Protein AF-A0A848UV02-F1 (afdb_monomer_lite)

Radius of gyration: 22.12 Å; chains: 1; bounding box: 29×42×82 Å

pLDDT: mean 70.49, std 14.85, range [35.03, 88.31]

Secondary structure (DSSP, 8-state):
--------TTTTTHHHHHHHHHHHHH---HHHHHHHHHHHHHHHHHHHHHH--S---HHHHHHHHHHHTTT-----TT-PPPPHHHHHHTTGGG-----------------

Sequence (111 aa):
LNYPDGNFRYGHYGKNLEQFIKKACELEKEDERQALTLVLANLMKKHYLTWNRDSVEDETVLKQLEQLSNGKLKLQEGQSLIPTSELLKGTKTVSRKRPQNKKKKSHSGRR

Foldseek 3Di:
DDDPCPVCVPPLLPPVLLVLLVVLLVDPDPVSSQVSLLVSLLVQQLSCVVVPVDHDDSVVSQVVSCVSNVNSRHHDPPDDHDHPVVSVVVVVPPPPPPPPPPPDDDDDDDD

Structure (mmCIF, N/CA/C/O backbone):
data_AF-A0A848UV02-F1
#
_entry.id   AF-A0A848UV02-F1
#
loop_
_atom_site.group_PDB
_atom_site.id
_atom_site.type_symbol
_atom_site.label_atom_id
_atom_site.label_alt_id
_atom_site.label_comp_id
_atom_site.label_asym_id
_atom_site.label_entity_id
_atom_site.label_seq_id
_atom_site.pdbx_PDB_ins_code
_atom_site.Cartn_x
_atom_site.Cartn_y
_atom_site.Cartn_z
_atom_site.occupancy
_atom_site.B_iso_or_equiv
_atom_site.auth_seq_id
_atom_site.auth_comp_id
_atom_site.auth_asym_id
_atom_site.auth_atom_id
_atom_site.pdbx_PDB_model_num
ATOM 1 N N . LEU A 1 1 ? 14.192 29.921 -0.730 1.00 47.34 1 LEU A N 1
ATOM 2 C CA . LEU A 1 1 ? 13.909 28.608 -1.348 1.00 47.34 1 LEU A CA 1
ATOM 3 C C . LEU A 1 1 ? 12.477 28.246 -0.972 1.00 47.34 1 LEU A C 1
ATOM 5 O O . LEU A 1 1 ? 12.237 27.982 0.193 1.00 47.34 1 LEU A O 1
ATOM 9 N N . ASN A 1 2 ? 11.515 28.375 -1.884 1.00 40.69 2 ASN A N 1
ATOM 10 C CA . ASN A 1 2 ? 10.131 27.965 -1.625 1.00 40.69 2 ASN A CA 1
ATOM 11 C C . ASN A 1 2 ? 9.548 27.401 -2.919 1.00 40.69 2 ASN A C 1
ATOM 13 O O . ASN A 1 2 ? 8.668 27.982 -3.549 1.00 40.69 2 ASN A O 1
ATOM 17 N N . TYR A 1 3 ? 10.161 26.316 -3.378 1.00 35.03 3 TYR A N 1
ATOM 18 C CA . TYR A 1 3 ? 9.475 25.425 -4.289 1.00 35.03 3 TYR A CA 1
ATOM 19 C C . TYR A 1 3 ? 8.567 24.586 -3.392 1.00 35.03 3 TYR A C 1
ATOM 21 O O . TYR A 1 3 ? 9.070 24.054 -2.401 1.00 35.03 3 TYR A O 1
ATOM 29 N N . PRO A 1 4 ? 7.252 24.496 -3.644 1.00 43.53 4 PRO A N 1
ATOM 30 C CA . PRO A 1 4 ? 6.456 23.501 -2.960 1.00 43.53 4 PRO A CA 1
ATOM 31 C C . PRO A 1 4 ? 7.041 22.172 -3.411 1.00 43.53 4 PRO A C 1
ATOM 33 O O . PRO A 1 4 ? 6.858 21.768 -4.561 1.00 43.53 4 PRO A O 1
ATOM 36 N N . ASP A 1 5 ? 7.819 21.550 -2.532 1.00 42.81 5 ASP A N 1
ATOM 37 C CA . ASP A 1 5 ? 8.354 20.214 -2.703 1.00 42.81 5 ASP A CA 1
ATOM 38 C C . ASP A 1 5 ? 7.165 19.252 -2.682 1.00 42.81 5 ASP A C 1
ATOM 40 O O . ASP A 1 5 ? 6.954 18.479 -1.750 1.00 42.81 5 ASP A O 1
ATOM 44 N N . GLY A 1 6 ? 6.382 19.269 -3.763 1.00 44.53 6 GLY A N 1
ATOM 45 C CA . GLY A 1 6 ? 5.671 18.119 -4.279 1.00 44.53 6 GLY A CA 1
ATOM 46 C C . GLY A 1 6 ? 6.722 17.111 -4.710 1.00 44.53 6 GLY A C 1
ATOM 47 O O . GLY A 1 6 ? 6.848 16.790 -5.889 1.00 44.53 6 GLY A O 1
ATOM 48 N N . ASN A 1 7 ? 7.514 16.657 -3.738 1.00 42.75 7 ASN A N 1
ATOM 49 C CA . ASN A 1 7 ? 8.346 15.487 -3.805 1.00 42.75 7 ASN A CA 1
ATOM 50 C C . ASN A 1 7 ? 7.364 14.335 -3.973 1.00 42.75 7 ASN A C 1
ATOM 52 O O . ASN A 1 7 ? 6.998 13.651 -3.019 1.00 42.75 7 ASN A O 1
ATOM 56 N N . PHE A 1 8 ? 6.911 14.137 -5.210 1.00 49.56 8 PHE A N 1
ATOM 57 C CA . PHE A 1 8 ? 6.350 12.882 -5.664 1.00 49.56 8 PHE A CA 1
ATOM 58 C C . PHE A 1 8 ? 7.477 11.861 -5.537 1.00 49.56 8 PHE A C 1
ATOM 60 O O . PHE A 1 8 ? 8.124 11.509 -6.519 1.00 49.56 8 PHE A O 1
ATOM 67 N N . ARG A 1 9 ? 7.727 11.389 -4.303 1.00 52.22 9 ARG A N 1
ATOM 68 C CA . ARG A 1 9 ? 8.729 10.358 -3.984 1.00 52.22 9 ARG A CA 1
ATOM 69 C C . ARG A 1 9 ? 8.472 9.085 -4.794 1.00 52.22 9 ARG A C 1
ATOM 71 O O . ARG A 1 9 ? 9.371 8.273 -4.953 1.00 52.22 9 ARG A O 1
ATOM 78 N N . TYR A 1 10 ? 7.273 8.961 -5.371 1.00 56.06 10 TYR A N 1
ATOM 79 C CA . TYR A 1 10 ? 6.874 7.892 -6.267 1.00 56.06 10 TYR A CA 1
ATOM 80 C C . TYR A 1 10 ? 6.144 8.432 -7.508 1.00 56.06 10 TYR A C 1
ATOM 82 O O . TYR A 1 10 ? 4.920 8.329 -7.629 1.00 56.06 10 TYR A O 1
ATOM 90 N N . GLY A 1 11 ? 6.896 8.980 -8.468 1.00 54.03 11 GLY A N 1
ATOM 91 C CA . GLY A 1 11 ? 6.370 9.420 -9.773 1.00 54.03 11 GLY A CA 1
ATOM 92 C C . GLY A 1 11 ? 5.561 8.354 -10.540 1.00 54.03 11 GLY A C 1
ATOM 93 O O . GLY A 1 11 ? 4.795 8.695 -11.435 1.00 54.03 11 GLY A O 1
ATOM 94 N N . HIS A 1 12 ? 5.661 7.078 -10.152 1.00 58.97 12 HIS A N 1
ATOM 95 C CA . HIS A 1 12 ? 4.926 5.942 -10.725 1.00 58.97 12 HIS A CA 1
ATOM 96 C C . HIS A 1 12 ? 3.463 5.807 -10.253 1.00 58.97 12 HIS A C 1
ATOM 98 O O . HIS A 1 12 ? 2.650 5.169 -10.931 1.00 58.97 12 HIS A O 1
ATOM 104 N N . TYR A 1 13 ? 3.104 6.391 -9.104 1.00 62.97 13 TYR A N 1
ATOM 105 C CA . TYR A 1 13 ? 1.742 6.304 -8.555 1.00 62.97 13 TYR A CA 1
ATOM 106 C C . TYR A 1 13 ? 0.870 7.522 -8.901 1.00 62.97 13 TYR A C 1
ATOM 108 O O . TYR A 1 13 ? -0.355 7.411 -8.958 1.00 62.97 13 TYR A O 1
ATOM 116 N N . GLY A 1 14 ? 1.493 8.667 -9.200 1.00 65.12 14 GLY A N 1
ATOM 117 C CA . GLY A 1 14 ? 0.806 9.916 -9.542 1.00 65.12 14 GLY A CA 1
ATOM 118 C C . GLY A 1 14 ? 0.047 10.564 -8.371 1.00 65.12 14 GLY A C 1
ATOM 119 O O . GLY A 1 14 ? -0.042 10.019 -7.273 1.00 65.12 14 GLY A O 1
ATOM 120 N N . LYS A 1 15 ? -0.535 11.745 -8.624 1.00 69.44 15 LYS A N 1
ATOM 121 C CA . LYS A 1 15 ? -1.300 12.561 -7.649 1.00 69.44 15 LYS A CA 1
ATOM 122 C C . LYS A 1 15 ? -2.497 11.849 -7.016 1.00 69.44 15 LYS A C 1
ATOM 124 O O . LYS A 1 15 ? -2.887 12.166 -5.897 1.00 69.44 15 LYS A O 1
ATOM 129 N N . ASN A 1 16 ? -3.081 10.893 -7.731 1.00 73.88 16 ASN A N 1
ATOM 130 C CA . ASN A 1 16 ? -4.331 10.259 -7.323 1.00 73.88 16 ASN A CA 1
ATOM 131 C C . ASN A 1 16 ? -4.141 9.327 -6.119 1.00 73.88 16 ASN A C 1
ATOM 133 O O . ASN A 1 16 ? -5.006 9.279 -5.250 1.00 73.88 16 ASN A O 1
ATOM 137 N N . LEU A 1 17 ? -3.007 8.619 -6.032 1.00 78.88 17 LEU A N 1
ATOM 138 C CA . LEU A 1 17 ? -2.759 7.670 -4.942 1.00 78.88 17 LEU A CA 1
ATOM 139 C C . LEU A 1 17 ? -2.676 8.375 -3.581 1.00 78.88 17 LEU A C 1
ATOM 141 O O . LEU A 1 17 ? -3.278 7.924 -2.612 1.00 78.88 17 LEU A O 1
ATOM 145 N N . GLU A 1 18 ? -1.991 9.516 -3.527 1.00 76.88 18 GLU A N 1
ATOM 146 C CA . GLU A 1 18 ? -1.874 10.337 -2.318 1.00 76.88 18 GLU A CA 1
ATOM 147 C C . GLU A 1 18 ? -3.243 10.837 -1.837 1.00 76.88 18 GLU A C 1
ATOM 149 O O . GLU A 1 18 ? -3.566 10.737 -0.654 1.00 76.88 18 GLU A O 1
ATOM 154 N N . GLN A 1 19 ? -4.090 11.304 -2.760 1.00 81.81 19 GLN A N 1
ATOM 155 C CA . GLN A 1 19 ? -5.452 11.724 -2.427 1.00 81.81 19 GLN A CA 1
ATOM 156 C C . GLN A 1 19 ? -6.296 10.571 -1.878 1.00 81.81 19 GLN A C 1
ATOM 158 O O . GLN A 1 19 ? -7.066 10.777 -0.940 1.00 81.81 19 GLN A O 1
ATOM 163 N N . PHE A 1 20 ? -6.153 9.363 -2.428 1.00 84.00 20 PHE A N 1
ATOM 164 C CA . PHE A 1 20 ? -6.865 8.198 -1.911 1.00 84.00 20 PHE A CA 1
ATOM 165 C C . PHE A 1 20 ? -6.381 7.790 -0.521 1.00 84.00 20 PHE A C 1
ATOM 167 O O . PHE A 1 20 ? -7.213 7.513 0.336 1.00 84.00 20 PHE A O 1
ATOM 174 N N . ILE A 1 21 ? -5.069 7.808 -0.270 1.00 84.00 21 ILE A N 1
ATOM 175 C CA . ILE A 1 21 ? -4.500 7.514 1.053 1.00 84.00 21 ILE A CA 1
ATOM 176 C C . ILE A 1 21 ? -4.983 8.538 2.082 1.00 84.00 21 ILE A C 1
ATOM 178 O O . ILE A 1 21 ? -5.397 8.167 3.180 1.00 84.00 21 ILE A O 1
ATOM 182 N N . LYS A 1 22 ? -5.003 9.822 1.712 1.00 83.38 22 LYS A N 1
ATOM 183 C CA . LYS A 1 22 ? -5.518 10.884 2.577 1.00 83.38 22 LYS A CA 1
ATOM 184 C C . LYS A 1 22 ? -6.999 10.680 2.904 1.00 83.38 22 LYS A C 1
ATOM 186 O O . LYS A 1 22 ? -7.361 10.713 4.072 1.00 83.38 22 LYS A O 1
ATOM 191 N N . LYS A 1 23 ? -7.833 10.379 1.904 1.00 85.81 23 LYS A N 1
ATOM 192 C CA . LYS A 1 23 ? -9.255 10.066 2.124 1.00 85.81 23 LYS A CA 1
ATOM 193 C C . LYS A 1 23 ? -9.458 8.824 2.985 1.00 85.81 23 LYS A C 1
ATOM 195 O O . LYS A 1 23 ? -10.303 8.838 3.865 1.00 85.81 23 LYS A O 1
ATOM 200 N N . ALA A 1 24 ? -8.676 7.769 2.763 1.00 86.06 24 ALA A N 1
ATOM 201 C CA . ALA A 1 24 ? -8.743 6.558 3.577 1.00 86.06 24 ALA A CA 1
ATOM 202 C C . ALA A 1 24 ? -8.378 6.838 5.045 1.00 86.06 24 ALA A C 1
ATOM 204 O O . ALA A 1 24 ? -8.950 6.240 5.947 1.00 86.06 24 ALA A O 1
ATOM 205 N N . CYS A 1 25 ? -7.463 7.778 5.290 1.00 83.62 25 CYS A N 1
ATOM 206 C CA . CYS A 1 25 ? -7.122 8.252 6.628 1.00 83.62 25 CYS A CA 1
ATOM 207 C C . CYS A 1 25 ? -8.225 9.115 7.275 1.00 83.62 25 CYS A C 1
ATOM 209 O O . CYS A 1 25 ? -8.311 9.160 8.500 1.00 83.62 25 CYS A O 1
ATOM 211 N N . GLU A 1 26 ? -9.027 9.829 6.485 1.00 86.12 26 GLU A N 1
ATOM 212 C CA . GLU A 1 26 ? -10.132 10.671 6.970 1.00 86.12 26 GLU A CA 1
ATOM 213 C C . GLU A 1 26 ? -11.389 9.857 7.332 1.00 86.12 26 GLU A C 1
ATOM 215 O O . GLU A 1 26 ? -12.311 10.396 7.937 1.00 86.12 26 GLU A O 1
ATOM 220 N N . LEU A 1 27 ? -11.436 8.563 6.995 1.00 84.81 27 LEU A N 1
ATOM 221 C CA . LEU A 1 27 ? -12.545 7.688 7.370 1.00 84.81 27 LEU A CA 1
ATOM 222 C C . LEU A 1 27 ? -12.513 7.357 8.864 1.00 84.81 27 LEU A C 1
ATOM 224 O O . LEU A 1 27 ? -11.558 6.761 9.361 1.00 84.81 27 LEU A O 1
ATOM 228 N N . GLU A 1 28 ? -13.603 7.680 9.560 1.00 78.31 28 GLU A N 1
ATOM 229 C CA . GLU A 1 28 ? -13.803 7.325 10.972 1.00 78.31 28 GLU A CA 1
ATOM 230 C C . GLU A 1 28 ? -14.156 5.849 11.171 1.00 78.31 28 GLU A C 1
ATOM 232 O O . GLU A 1 28 ? -13.834 5.265 12.205 1.00 78.31 28 GLU A O 1
ATOM 237 N N . LYS A 1 29 ? -14.805 5.221 10.185 1.00 85.50 29 LYS A N 1
ATOM 238 C CA . LYS A 1 29 ? -15.186 3.811 10.271 1.00 85.50 29 LYS A CA 1
ATOM 239 C C . LYS A 1 29 ? -13.995 2.916 9.983 1.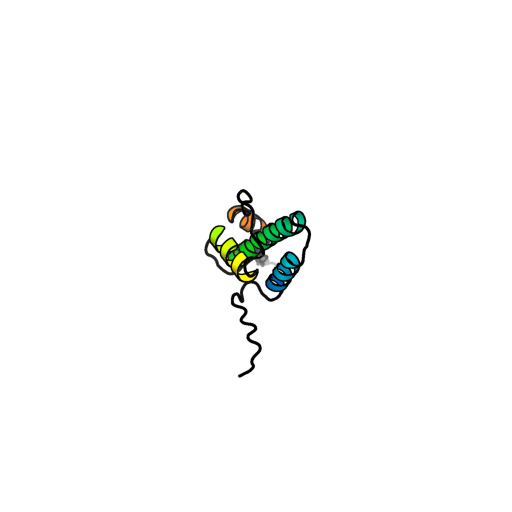00 85.50 29 LYS A C 1
ATOM 241 O O . LYS A 1 29 ? -13.462 2.896 8.873 1.00 85.50 29 LYS A O 1
ATOM 246 N N . GLU A 1 30 ? -13.634 2.121 10.978 1.00 81.56 30 GLU A N 1
ATOM 247 C CA . GLU A 1 30 ? -12.505 1.206 10.894 1.00 81.56 30 GLU A CA 1
ATOM 248 C C . GLU A 1 30 ? -12.679 0.145 9.797 1.00 81.56 30 GLU A C 1
ATOM 250 O O . GLU A 1 30 ? -11.741 -0.083 9.035 1.00 81.56 30 GLU A O 1
ATOM 255 N N . ASP A 1 31 ? -13.883 -0.408 9.634 1.00 83.94 31 ASP A N 1
ATOM 256 C CA . ASP A 1 31 ? -14.179 -1.394 8.585 1.00 83.94 31 ASP A CA 1
ATOM 257 C C . ASP A 1 31 ? -13.988 -0.817 7.173 1.00 83.94 31 ASP A C 1
ATOM 259 O O . ASP A 1 31 ? -13.342 -1.420 6.313 1.00 83.94 31 ASP A O 1
ATOM 263 N N . GLU A 1 32 ? -14.508 0.393 6.933 1.00 84.69 32 GLU A N 1
ATOM 264 C CA . GLU A 1 32 ? -14.376 1.077 5.641 1.00 84.69 32 GLU A CA 1
ATOM 265 C C . GLU A 1 32 ? -12.915 1.448 5.367 1.00 84.69 32 GLU A C 1
ATOM 267 O O . GLU A 1 32 ? -12.420 1.255 4.253 1.00 84.69 32 GLU A O 1
ATOM 272 N N . ARG A 1 33 ? -12.198 1.918 6.395 1.00 85.62 33 ARG A N 1
ATOM 273 C CA . ARG A 1 33 ? -10.765 2.216 6.327 1.00 85.62 33 ARG A CA 1
ATOM 274 C C . ARG A 1 33 ? -9.955 0.977 5.957 1.00 85.62 33 ARG A C 1
ATOM 276 O O . ARG A 1 33 ? -9.075 1.069 5.100 1.00 85.62 33 ARG A O 1
ATOM 283 N N . GLN A 1 34 ? -10.233 -0.175 6.565 1.00 84.50 34 GLN A N 1
ATOM 284 C CA . GLN A 1 34 ? -9.534 -1.426 6.258 1.00 84.50 34 GLN A CA 1
ATOM 285 C C . GLN A 1 34 ? -9.806 -1.887 4.825 1.00 84.50 34 GLN A C 1
ATOM 287 O O . GLN A 1 34 ? -8.861 -2.171 4.085 1.00 84.50 34 GLN A O 1
ATOM 292 N N . ALA A 1 35 ? -11.070 -1.871 4.393 1.00 85.81 35 ALA A N 1
ATOM 293 C CA . ALA A 1 35 ? -11.437 -2.225 3.025 1.00 85.81 35 ALA A CA 1
ATOM 294 C C . ALA A 1 35 ? -10.728 -1.328 1.994 1.00 85.81 35 ALA A C 1
ATOM 296 O O . ALA A 1 35 ? -10.150 -1.821 1.023 1.00 85.81 35 ALA A O 1
ATOM 297 N N . LEU A 1 36 ? -10.697 -0.011 2.224 1.00 86.75 36 LEU A N 1
ATOM 298 C CA . LEU A 1 36 ? -9.989 0.932 1.354 1.00 86.75 36 LEU A CA 1
ATOM 299 C C . LEU A 1 36 ? -8.475 0.748 1.385 1.00 86.75 36 LEU A C 1
ATOM 301 O O . LEU A 1 36 ? -7.835 0.861 0.341 1.00 86.75 36 LEU A O 1
ATOM 305 N N . THR A 1 37 ? -7.905 0.427 2.546 1.00 87.12 37 THR A N 1
ATOM 306 C CA . THR A 1 37 ? -6.474 0.123 2.689 1.00 87.12 37 THR A CA 1
ATOM 307 C C . THR A 1 37 ? -6.090 -1.079 1.830 1.00 87.12 37 THR A C 1
ATOM 309 O O . THR A 1 37 ? -5.115 -1.012 1.082 1.00 87.12 37 THR A O 1
ATOM 312 N N . LEU A 1 38 ? -6.896 -2.143 1.859 1.00 87.19 38 LEU A N 1
ATOM 313 C CA . LEU A 1 38 ? -6.683 -3.336 1.043 1.00 87.19 38 LEU A CA 1
ATOM 314 C C . LEU A 1 38 ? -6.790 -3.028 -0.458 1.00 87.19 38 LEU A C 1
ATOM 316 O O . LEU A 1 38 ? -5.946 -3.449 -1.253 1.00 87.19 38 LEU A O 1
ATOM 320 N N . VAL A 1 39 ? -7.794 -2.245 -0.861 1.00 87.69 39 VAL A N 1
ATOM 321 C CA . VAL A 1 39 ? -7.947 -1.799 -2.255 1.00 87.69 39 VAL A CA 1
ATOM 322 C C . VAL A 1 39 ? -6.755 -0.944 -2.698 1.00 87.69 39 VAL A C 1
ATOM 324 O O . VAL A 1 39 ? -6.233 -1.148 -3.796 1.00 8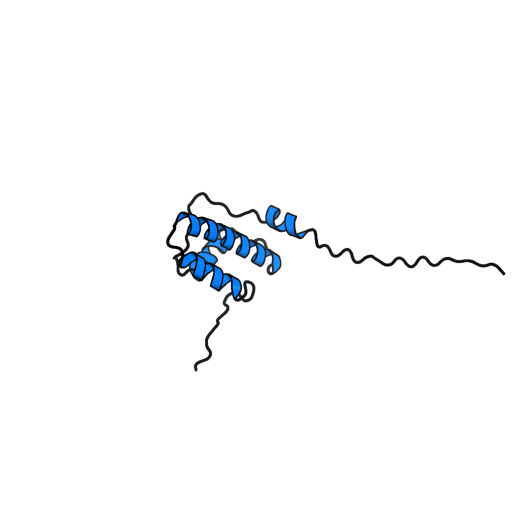7.69 39 VAL A O 1
ATOM 327 N N . LEU A 1 40 ? -6.285 -0.027 -1.850 1.00 88.31 40 LEU A N 1
ATOM 328 C CA . LEU A 1 40 ? -5.134 0.833 -2.132 1.00 88.31 40 LEU A CA 1
ATOM 329 C C . LEU A 1 40 ? -3.841 0.037 -2.271 1.00 88.31 40 LEU A C 1
ATOM 331 O O . LEU A 1 40 ? -3.102 0.253 -3.228 1.00 88.31 40 LEU A O 1
ATOM 335 N N . ALA A 1 41 ? -3.592 -0.916 -1.378 1.00 87.12 41 ALA A N 1
ATOM 336 C CA . ALA A 1 41 ? -2.424 -1.780 -1.458 1.00 87.12 41 ALA A CA 1
ATOM 337 C C . ALA A 1 41 ? -2.437 -2.630 -2.744 1.00 87.12 41 ALA A C 1
ATOM 339 O O . ALA A 1 41 ? -1.435 -2.703 -3.458 1.00 87.12 41 ALA A O 1
ATOM 340 N N . ASN A 1 42 ? -3.595 -3.182 -3.125 1.00 87.62 42 ASN A N 1
ATOM 341 C CA . ASN A 1 42 ? -3.754 -3.895 -4.398 1.00 87.62 42 ASN A CA 1
ATOM 342 C C . ASN A 1 42 ? -3.526 -2.980 -5.615 1.00 87.62 42 ASN A C 1
ATOM 344 O O . ASN A 1 42 ? -2.892 -3.383 -6.597 1.00 87.62 42 ASN A O 1
ATOM 348 N N . LEU A 1 43 ? -4.002 -1.732 -5.555 1.00 85.88 43 LEU A N 1
ATOM 349 C CA . LEU A 1 43 ? -3.777 -0.734 -6.599 1.00 85.88 43 LEU A CA 1
ATOM 350 C C . LEU A 1 43 ? -2.292 -0.366 -6.721 1.00 85.88 43 LEU A C 1
ATOM 352 O O . LEU A 1 43 ? -1.778 -0.300 -7.840 1.00 85.88 43 LEU A O 1
ATOM 356 N N . MET A 1 44 ? -1.597 -0.177 -5.595 1.00 83.31 44 MET A N 1
ATOM 357 C CA . MET A 1 44 ? -0.155 0.074 -5.565 1.00 83.31 44 MET A CA 1
ATOM 358 C C . MET A 1 44 ? 0.607 -1.090 -6.190 1.00 83.31 44 MET A C 1
ATOM 360 O O . MET A 1 44 ? 1.386 -0.885 -7.117 1.00 83.31 44 MET A O 1
ATOM 364 N N . LYS A 1 45 ? 0.310 -2.327 -5.784 1.00 85.00 45 LYS A N 1
ATOM 365 C CA . LYS A 1 45 ? 0.927 -3.529 -6.355 1.00 85.00 45 LYS A CA 1
ATOM 366 C C . LYS A 1 45 ? 0.739 -3.601 -7.875 1.00 85.00 45 LYS A C 1
ATOM 368 O O . LYS A 1 45 ? 1.689 -3.851 -8.613 1.00 85.00 45 LYS A O 1
ATOM 373 N N . LYS A 1 46 ? -0.463 -3.292 -8.372 1.00 81.38 46 LYS A N 1
ATOM 374 C CA . LYS A 1 46 ? -0.763 -3.238 -9.813 1.00 81.38 46 LYS A CA 1
ATOM 375 C C . LYS A 1 46 ? 0.005 -2.133 -10.545 1.00 81.38 46 LYS A C 1
ATOM 377 O O . LYS A 1 46 ? 0.523 -2.370 -11.638 1.00 81.38 46 LYS A O 1
ATOM 382 N N . HIS A 1 47 ? 0.074 -0.933 -9.970 1.00 80.31 47 HIS A N 1
ATOM 383 C CA . HIS A 1 47 ? 0.881 0.158 -10.520 1.00 80.31 47 HIS A CA 1
ATOM 384 C C . HIS A 1 47 ? 2.355 -0.236 -10.577 1.00 80.31 47 HIS A C 1
ATOM 386 O O . HIS A 1 47 ? 2.993 -0.040 -11.609 1.00 80.31 47 HIS A O 1
ATOM 392 N N . TYR A 1 48 ? 2.867 -0.857 -9.515 1.00 79.69 48 TYR A N 1
ATOM 393 C CA . TYR A 1 48 ? 4.244 -1.318 -9.455 1.00 79.69 48 TYR A CA 1
ATOM 394 C C . TYR A 1 48 ? 4.539 -2.312 -10.571 1.00 79.69 48 TYR A C 1
ATOM 396 O O . TYR A 1 48 ? 5.478 -2.085 -11.303 1.00 79.69 48 TYR A O 1
ATOM 404 N N . LEU A 1 49 ? 3.683 -3.307 -10.817 1.00 78.62 49 LEU A N 1
ATOM 405 C CA . LEU A 1 49 ? 3.854 -4.249 -11.937 1.00 78.62 49 LEU A CA 1
ATOM 406 C C . LEU A 1 49 ? 3.729 -3.603 -13.330 1.00 78.62 49 LEU A C 1
ATOM 408 O O . LEU A 1 49 ? 4.202 -4.150 -14.326 1.00 78.62 49 LEU A O 1
ATOM 412 N N . THR A 1 50 ? 3.031 -2.470 -13.426 1.00 76.56 50 THR A N 1
ATOM 413 C CA . THR A 1 50 ? 2.859 -1.735 -14.689 1.00 76.56 50 THR A CA 1
ATOM 414 C C . THR A 1 50 ? 4.104 -0.912 -15.025 1.00 76.56 50 THR A C 1
ATOM 416 O O . THR A 1 50 ? 4.480 -0.823 -16.194 1.00 76.56 50 THR A O 1
ATOM 419 N N . TRP A 1 51 ? 4.733 -0.307 -14.012 1.00 72.06 51 TRP A N 1
ATOM 420 C CA . TRP A 1 51 ? 5.877 0.599 -14.166 1.00 72.06 51 TRP A CA 1
ATOM 421 C C . TRP A 1 51 ? 7.230 -0.066 -13.898 1.00 72.06 51 TRP A C 1
ATOM 423 O O . TRP A 1 51 ? 8.217 0.285 -14.539 1.00 72.06 51 TRP A O 1
ATOM 433 N N . ASN A 1 52 ? 7.265 -1.035 -12.992 1.00 67.00 52 ASN A N 1
ATOM 434 C CA . ASN A 1 52 ? 8.411 -1.849 -12.639 1.00 67.00 52 ASN A CA 1
ATOM 435 C C . ASN A 1 52 ? 8.153 -3.289 -13.108 1.00 67.00 52 ASN A C 1
ATOM 437 O O . ASN A 1 52 ? 7.156 -3.913 -12.751 1.00 67.00 52 ASN A O 1
ATOM 441 N N . ARG A 1 53 ? 9.022 -3.810 -13.977 1.00 61.19 53 ARG A N 1
ATOM 442 C CA . ARG A 1 53 ? 8.870 -5.173 -14.521 1.00 61.19 53 ARG A CA 1
ATOM 443 C C . ARG A 1 53 ? 9.297 -6.264 -13.538 1.00 61.19 53 ARG A C 1
ATOM 445 O O . ARG A 1 53 ? 9.119 -7.438 -13.853 1.00 61.19 53 ARG A O 1
ATOM 452 N N . ASP A 1 54 ? 9.812 -5.878 -12.379 1.00 65.56 54 ASP A N 1
ATOM 453 C CA . ASP A 1 54 ? 10.192 -6.796 -11.317 1.00 65.56 54 ASP A CA 1
ATOM 454 C C . ASP A 1 54 ? 9.007 -7.117 -10.399 1.00 65.56 54 ASP A C 1
ATOM 456 O O . ASP A 1 54 ? 8.115 -6.296 -10.161 1.00 65.56 54 ASP A O 1
ATOM 460 N N . SER A 1 55 ? 8.979 -8.351 -9.894 1.00 71.06 55 SER A N 1
ATOM 461 C CA . SER A 1 55 ? 8.002 -8.769 -8.891 1.00 71.06 55 SER A CA 1
ATOM 462 C C . SER A 1 55 ? 8.154 -7.928 -7.626 1.00 71.06 55 SER A C 1
ATOM 464 O O . SER A 1 55 ? 9.270 -7.726 -7.155 1.00 71.06 55 SER A O 1
ATOM 466 N N . VAL A 1 56 ? 7.036 -7.489 -7.047 1.00 79.25 56 VAL A N 1
ATOM 467 C CA . VAL A 1 56 ? 7.019 -6.797 -5.753 1.00 79.25 56 VAL A CA 1
ATOM 468 C C . VAL A 1 56 ? 6.399 -7.689 -4.684 1.00 79.25 56 VAL A C 1
ATOM 470 O O . VAL A 1 56 ? 5.371 -8.331 -4.926 1.00 79.25 56 VAL A O 1
ATOM 473 N N . GLU A 1 57 ? 7.036 -7.718 -3.518 1.00 83.19 57 GLU A N 1
ATOM 474 C CA . GLU A 1 57 ? 6.538 -8.398 -2.324 1.00 83.19 57 GLU A CA 1
ATOM 475 C C . GLU A 1 57 ? 5.500 -7.551 -1.588 1.00 83.19 57 GLU A C 1
ATOM 477 O O . GLU A 1 57 ? 5.547 -6.315 -1.598 1.00 83.19 57 GLU A O 1
ATOM 482 N N . ASP A 1 58 ? 4.580 -8.230 -0.908 1.00 83.75 58 ASP A N 1
ATOM 483 C CA . ASP A 1 58 ? 3.484 -7.592 -0.180 1.00 83.75 58 ASP A CA 1
ATOM 484 C C . ASP A 1 58 ? 4.006 -6.690 0.939 1.00 83.75 58 ASP A C 1
ATOM 486 O O . ASP A 1 58 ? 3.533 -5.565 1.093 1.00 83.75 58 ASP A O 1
ATOM 490 N N . GLU A 1 59 ? 5.053 -7.124 1.642 1.00 83.94 59 GLU A N 1
ATOM 491 C CA . GLU A 1 59 ? 5.705 -6.354 2.706 1.00 83.94 59 GLU A CA 1
ATOM 492 C C . GLU A 1 59 ? 6.230 -5.004 2.209 1.00 83.94 59 GLU A C 1
ATOM 494 O O . GLU A 1 59 ? 6.071 -3.981 2.876 1.00 83.94 59 GLU A O 1
ATOM 499 N N . THR A 1 60 ? 6.808 -4.971 1.005 1.00 83.69 60 THR A N 1
ATOM 500 C CA . THR A 1 60 ? 7.329 -3.730 0.417 1.00 83.69 60 THR A CA 1
ATOM 501 C C . THR A 1 60 ? 6.194 -2.758 0.108 1.00 83.69 60 THR A C 1
ATOM 503 O O . THR A 1 60 ? 6.297 -1.568 0.413 1.00 83.69 60 THR A O 1
ATOM 506 N N . VAL A 1 61 ? 5.090 -3.257 -0.458 1.00 85.12 61 VAL A N 1
ATOM 507 C CA . VAL A 1 61 ? 3.904 -2.440 -0.759 1.00 85.12 61 VAL A CA 1
ATOM 508 C C . VAL A 1 61 ? 3.283 -1.895 0.527 1.00 85.12 61 VAL A C 1
ATOM 510 O O . VAL A 1 61 ? 2.976 -0.705 0.602 1.00 85.12 61 VAL A O 1
ATOM 513 N N . LEU A 1 62 ? 3.148 -2.738 1.552 1.00 83.62 62 LEU A N 1
ATOM 514 C CA . LEU A 1 62 ? 2.592 -2.352 2.848 1.00 83.62 62 LEU A CA 1
ATOM 515 C C . LEU A 1 62 ? 3.456 -1.308 3.549 1.00 83.62 62 LEU A C 1
ATOM 517 O O . LEU A 1 62 ? 2.935 -0.293 4.003 1.00 83.62 62 LEU A O 1
ATOM 521 N N . LYS A 1 63 ? 4.778 -1.491 3.551 1.00 83.19 63 LYS A N 1
ATOM 522 C CA . LYS A 1 63 ? 5.718 -0.523 4.120 1.00 83.19 63 LYS A CA 1
ATOM 523 C C . LYS A 1 63 ? 5.633 0.833 3.420 1.00 83.19 63 LYS A C 1
ATOM 525 O O . LYS A 1 63 ? 5.658 1.870 4.079 1.00 83.19 63 LYS A O 1
ATOM 530 N N . GLN A 1 64 ? 5.499 0.850 2.091 1.00 81.94 64 GLN A N 1
ATOM 531 C CA . GLN A 1 64 ? 5.304 2.096 1.343 1.00 81.94 64 GLN A CA 1
ATOM 532 C C . GLN A 1 64 ? 3.967 2.764 1.671 1.00 81.94 64 GLN A C 1
ATOM 534 O O . GLN A 1 64 ? 3.918 3.982 1.831 1.00 81.94 64 GLN A O 1
ATOM 539 N N . LEU A 1 65 ? 2.893 1.985 1.790 1.00 83.81 65 LEU A N 1
ATOM 540 C CA . LEU A 1 65 ? 1.575 2.496 2.157 1.00 83.81 65 LEU A CA 1
ATOM 541 C C . LEU A 1 65 ? 1.562 3.067 3.583 1.00 83.81 65 LEU A C 1
ATOM 543 O O . LEU A 1 65 ? 0.992 4.134 3.816 1.00 83.81 65 LEU A O 1
ATOM 547 N N . GLU A 1 66 ? 2.235 2.413 4.526 1.00 83.56 66 GLU A N 1
ATOM 548 C CA . GLU A 1 66 ? 2.391 2.906 5.895 1.00 83.56 66 GLU A CA 1
ATOM 549 C C . GLU A 1 66 ? 3.181 4.223 5.916 1.00 83.56 66 GLU A C 1
ATOM 551 O O . GLU A 1 66 ? 2.751 5.197 6.533 1.00 83.56 66 GLU A O 1
ATOM 556 N N . GLN A 1 67 ? 4.281 4.306 5.161 1.00 81.06 67 GLN A N 1
ATOM 557 C CA . GLN A 1 67 ? 5.054 5.543 5.027 1.00 81.06 67 GLN A CA 1
ATOM 558 C C . GLN A 1 67 ? 4.241 6.685 4.406 1.00 81.06 67 GLN A C 1
ATOM 560 O O . GLN A 1 67 ? 4.322 7.817 4.873 1.00 81.06 67 GLN A O 1
ATOM 565 N N . LEU A 1 68 ? 3.445 6.405 3.372 1.00 78.06 68 LEU A N 1
ATOM 566 C CA . LEU A 1 68 ? 2.603 7.409 2.714 1.00 78.06 68 LEU A CA 1
ATOM 567 C C . LEU A 1 68 ? 1.419 7.848 3.581 1.00 78.06 68 LEU A C 1
ATOM 569 O O . LEU A 1 68 ? 0.979 8.991 3.492 1.00 78.06 68 LEU A O 1
ATOM 573 N N . SER A 1 69 ? 0.908 6.954 4.424 1.00 78.94 69 SER A N 1
ATOM 574 C CA . SER A 1 69 ? -0.181 7.250 5.356 1.00 78.94 69 SER A CA 1
ATOM 575 C C . SER A 1 69 ? 0.295 7.827 6.692 1.00 78.94 69 SER A C 1
ATOM 577 O O . SER A 1 69 ? -0.530 8.053 7.577 1.00 78.94 69 SER A O 1
ATOM 579 N N . ASN A 1 70 ? 1.600 8.077 6.863 1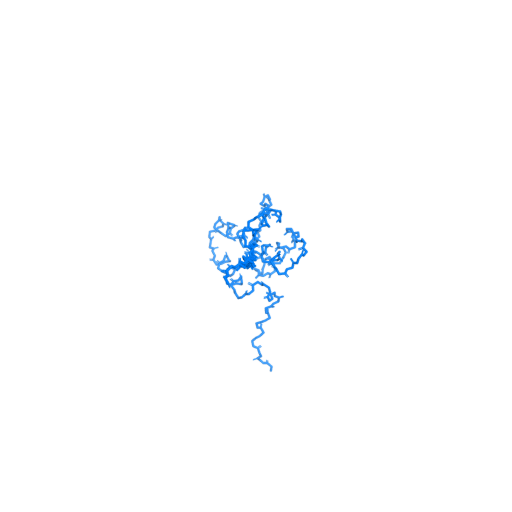.00 77.69 70 ASN A N 1
ATOM 580 C CA . ASN A 1 70 ? 2.210 8.462 8.141 1.00 77.69 70 ASN A CA 1
ATOM 581 C C . ASN A 1 70 ? 1.855 7.498 9.296 1.00 77.69 70 ASN A C 1
ATOM 583 O O . ASN A 1 70 ? 1.600 7.935 10.417 1.00 77.69 70 ASN A O 1
ATOM 587 N N . GLY A 1 71 ? 1.784 6.191 9.024 1.00 74.81 71 GLY A N 1
ATOM 588 C CA . GLY A 1 71 ? 1.479 5.159 10.024 1.00 74.81 71 GLY A CA 1
ATOM 589 C C . GLY A 1 71 ? 0.002 5.035 10.406 1.00 74.81 71 GLY A C 1
ATOM 590 O O . GLY A 1 71 ? -0.328 4.293 11.330 1.00 74.81 71 GLY A O 1
ATOM 591 N N . LYS A 1 72 ? -0.897 5.758 9.725 1.00 74.81 72 LYS A N 1
ATOM 592 C CA . LYS A 1 72 ? -2.331 5.787 10.056 1.00 74.81 72 LYS A CA 1
ATOM 593 C C . LYS A 1 72 ? -3.142 4.669 9.407 1.00 74.81 72 LYS A C 1
ATOM 595 O O . LYS A 1 72 ? -4.218 4.341 9.902 1.00 74.81 72 LYS A O 1
ATOM 600 N N . LEU A 1 73 ? -2.651 4.096 8.307 1.00 76.81 73 LEU A N 1
ATOM 601 C CA . LEU A 1 73 ? -3.264 2.944 7.654 1.00 76.81 73 LEU A CA 1
ATOM 602 C C . LEU A 1 73 ? -2.405 1.711 7.919 1.00 76.81 73 LEU A C 1
ATOM 604 O O . LEU A 1 73 ? -1.268 1.632 7.456 1.00 76.81 73 LEU A O 1
ATOM 608 N N . LYS A 1 74 ? -2.965 0.752 8.657 1.00 72.06 74 LYS A N 1
ATOM 609 C CA . LYS A 1 74 ? -2.361 -0.558 8.903 1.00 72.06 74 LYS A CA 1
ATOM 610 C C . LYS A 1 74 ? -3.296 -1.644 8.410 1.00 72.06 74 LYS A C 1
ATOM 612 O O . LYS A 1 74 ? -4.492 -1.616 8.700 1.00 72.06 74 LYS A O 1
ATOM 617 N N . LEU A 1 75 ? -2.739 -2.589 7.664 1.00 73.06 75 LEU A N 1
ATOM 618 C CA . LEU A 1 75 ? -3.455 -3.797 7.295 1.00 73.06 75 LEU A CA 1
ATOM 619 C C . LEU A 1 75 ? -3.440 -4.759 8.492 1.00 73.06 75 LEU A C 1
ATOM 621 O O . LEU A 1 75 ? -2.416 -4.890 9.159 1.00 73.06 75 LEU A O 1
ATOM 625 N N . GLN A 1 76 ? -4.576 -5.389 8.783 1.00 70.44 76 GLN A N 1
ATOM 626 C CA . GLN A 1 76 ? -4.672 -6.400 9.839 1.00 70.44 76 GLN A CA 1
ATOM 627 C C . GLN A 1 76 ? -3.915 -7.673 9.432 1.00 70.44 76 GLN A C 1
ATOM 629 O O . GLN A 1 76 ? -3.916 -8.060 8.258 1.00 70.44 76 GLN A O 1
ATOM 634 N N . GLU A 1 77 ? -3.307 -8.340 10.413 1.00 59.94 77 GLU A N 1
ATOM 635 C CA . GLU A 1 77 ? -2.648 -9.633 10.228 1.00 59.94 77 GLU A CA 1
ATOM 636 C C . GLU A 1 77 ? -3.686 -10.672 9.769 1.00 59.94 77 GLU A C 1
ATOM 638 O O . GLU A 1 77 ? -4.651 -10.960 10.473 1.00 59.94 77 GLU A O 1
ATOM 643 N N . GLY A 1 78 ? -3.528 -11.188 8.546 1.00 66.06 78 GLY A N 1
ATOM 644 C CA . GLY A 1 78 ? -4.444 -12.159 7.931 1.00 66.06 78 GLY A CA 1
ATOM 645 C C . GLY A 1 78 ? -5.082 -11.701 6.618 1.00 66.06 78 GLY A C 1
ATOM 646 O O . GLY A 1 78 ? -5.632 -12.524 5.889 1.00 66.06 78 GLY A O 1
ATOM 647 N N . GLN A 1 79 ? -4.970 -10.419 6.263 1.00 68.69 79 GLN A N 1
ATOM 648 C CA . GLN A 1 79 ? -5.363 -9.942 4.938 1.00 68.69 79 GLN A CA 1
ATOM 649 C C . GLN A 1 79 ? -4.162 -10.003 3.986 1.00 68.69 79 GLN A C 1
ATOM 651 O O . GLN A 1 79 ? -3.196 -9.261 4.133 1.00 68.69 79 GLN A O 1
ATOM 656 N N . SER A 1 80 ? -4.208 -10.902 3.004 1.00 77.94 80 SER A N 1
ATOM 657 C CA . SER A 1 80 ? -3.181 -10.997 1.959 1.00 77.94 80 SER A CA 1
ATOM 658 C C . SER A 1 80 ? -3.552 -10.149 0.745 1.00 77.94 80 SER A C 1
ATOM 660 O O . SER A 1 80 ? -4.729 -10.008 0.402 1.00 77.94 80 SER A O 1
ATOM 662 N N . LEU A 1 81 ? -2.545 -9.593 0.068 1.00 83.94 81 LEU A N 1
ATOM 663 C CA . LEU A 1 81 ? -2.766 -8.887 -1.190 1.00 83.94 81 LEU A CA 1
ATOM 664 C C . LEU A 1 81 ? -2.997 -9.883 -2.322 1.00 83.94 81 LEU A C 1
ATOM 666 O O . LEU A 1 81 ? -2.565 -11.036 -2.280 1.00 83.94 81 LEU A O 1
ATOM 670 N N . ILE A 1 82 ? -3.638 -9.411 -3.388 1.00 84.56 82 ILE A N 1
ATOM 671 C CA . ILE A 1 82 ? -3.860 -10.226 -4.580 1.00 84.56 82 ILE A CA 1
ATOM 672 C C . ILE A 1 82 ? -2.489 -10.621 -5.154 1.00 84.56 82 ILE A C 1
ATOM 674 O O . ILE A 1 82 ? -1.623 -9.751 -5.341 1.00 84.56 82 ILE A O 1
ATOM 678 N N .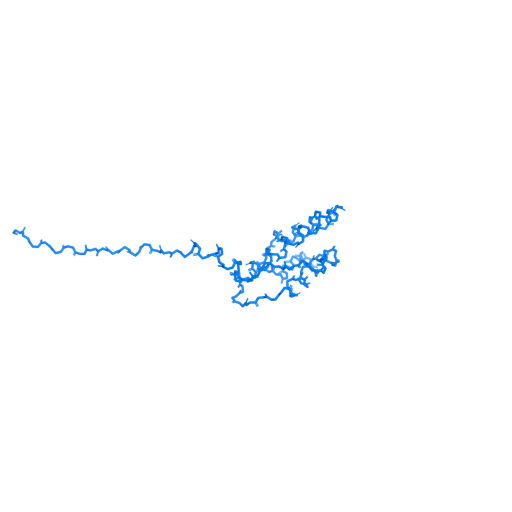 PRO A 1 83 ? -2.243 -11.911 -5.446 1.00 82.44 83 PRO A N 1
ATOM 679 C CA . PRO A 1 83 ? -0.960 -12.356 -5.966 1.00 82.44 83 PRO A CA 1
ATOM 680 C C . PRO A 1 83 ? -0.660 -11.704 -7.321 1.00 82.44 83 PRO A C 1
ATOM 682 O O . PRO A 1 83 ? -1.543 -11.464 -8.148 1.00 82.44 83 PRO A O 1
ATOM 685 N N . THR A 1 84 ? 0.623 -11.436 -7.576 1.00 79.88 84 THR A N 1
ATOM 686 C CA . THR A 1 84 ? 1.093 -10.807 -8.825 1.00 79.88 84 THR A CA 1
ATOM 687 C C . THR A 1 84 ? 0.622 -11.574 -10.065 1.00 79.88 84 THR A C 1
ATOM 689 O O . THR A 1 84 ? 0.260 -10.968 -11.072 1.00 79.88 84 THR A O 1
ATOM 692 N N . SER A 1 85 ? 0.553 -12.904 -9.983 1.00 78.88 85 SER A N 1
ATOM 693 C CA . SER A 1 85 ? 0.064 -13.786 -11.046 1.00 78.88 85 SER A CA 1
ATOM 694 C C . SER A 1 85 ? -1.395 -13.521 -11.432 1.00 78.88 85 SER A C 1
ATOM 696 O O . SER A 1 85 ? -1.738 -13.603 -12.611 1.00 78.88 85 SER A O 1
ATOM 698 N N . GLU A 1 86 ? -2.251 -13.176 -10.473 1.00 81.00 86 GLU A N 1
ATOM 699 C CA . GLU A 1 86 ? -3.662 -12.866 -10.698 1.00 81.00 86 GLU A CA 1
ATOM 700 C C . GLU A 1 86 ? -3.842 -11.435 -11.220 1.00 81.00 86 GLU A C 1
ATOM 702 O O . GLU A 1 86 ? -4.551 -11.223 -12.208 1.00 81.00 86 GLU A O 1
ATOM 707 N N . LEU A 1 87 ? -3.080 -10.477 -10.682 1.00 77.94 87 LEU A N 1
ATOM 708 C CA . LEU A 1 87 ? -3.047 -9.096 -11.181 1.00 77.94 87 LEU A CA 1
ATOM 709 C C . LEU A 1 87 ? -2.589 -9.010 -12.650 1.00 77.94 87 LEU A C 1
ATOM 711 O O . LEU A 1 87 ? -3.148 -8.239 -13.434 1.00 77.94 87 LEU A O 1
ATOM 715 N N . LEU A 1 88 ? -1.603 -9.824 -13.044 1.00 73.06 88 LEU A N 1
ATOM 716 C CA . LEU A 1 88 ? -1.086 -9.887 -14.416 1.00 73.06 88 LEU A CA 1
ATOM 717 C C . LEU A 1 88 ? -1.995 -10.667 -15.375 1.00 73.06 88 LEU A C 1
ATOM 719 O O . LEU A 1 88 ? -1.945 -10.436 -16.582 1.00 73.06 88 LEU A O 1
ATOM 723 N N . LYS A 1 89 ? -2.830 -11.596 -14.891 1.00 68.81 89 LYS A N 1
ATOM 724 C CA . LYS A 1 89 ? -3.785 -12.322 -15.751 1.00 68.81 89 LYS A CA 1
ATOM 725 C C . LYS A 1 89 ? -4.840 -11.378 -16.337 1.00 68.81 89 LYS A C 1
ATOM 727 O O . LYS A 1 89 ? -5.181 -11.524 -17.509 1.00 68.81 89 LYS A O 1
ATOM 732 N N . GLY A 1 90 ? -5.279 -10.373 -15.576 1.00 60.25 90 GLY A N 1
ATOM 733 C CA . GLY A 1 90 ? -6.264 -9.380 -16.022 1.00 60.25 90 GLY A CA 1
ATOM 734 C C . GLY A 1 90 ? -5.752 -8.363 -17.054 1.00 60.25 90 GLY A C 1
ATOM 735 O O . GLY A 1 90 ? -6.551 -7.788 -17.788 1.00 60.25 90 GLY A O 1
ATOM 736 N N . THR A 1 91 ? -4.436 -8.144 -17.166 1.00 55.56 91 THR A N 1
ATOM 737 C CA . THR A 1 91 ? -3.846 -7.173 -18.114 1.00 55.56 91 THR A CA 1
ATOM 738 C C . THR A 1 91 ? -3.493 -7.772 -19.480 1.00 55.56 91 THR A C 1
ATOM 740 O O . THR A 1 91 ? -3.188 -7.032 -20.418 1.00 55.56 91 THR A O 1
ATOM 743 N N . LYS A 1 92 ? -3.590 -9.100 -19.654 1.00 51.25 92 LYS A N 1
ATOM 744 C CA . LYS A 1 92 ? -3.276 -9.784 -20.927 1.00 51.25 92 LYS A CA 1
ATOM 745 C C . LYS A 1 92 ? -4.284 -9.531 -22.060 1.00 51.25 92 LYS A C 1
ATOM 747 O O . LYS A 1 92 ? -4.021 -9.932 -23.192 1.00 51.25 92 LYS A O 1
ATOM 752 N N . THR A 1 93 ? -5.397 -8.841 -21.814 1.00 49.66 93 THR A N 1
ATOM 753 C CA . THR A 1 93 ? -6.432 -8.585 -22.834 1.00 49.66 93 THR A CA 1
ATOM 754 C C . THR A 1 93 ? -6.160 -7.373 -23.729 1.00 49.66 93 THR A C 1
ATOM 756 O O . THR A 1 93 ? -6.859 -7.197 -24.722 1.00 49.66 93 THR A O 1
ATOM 759 N N . VAL A 1 94 ? -5.099 -6.593 -23.483 1.00 53.78 94 VAL A N 1
ATOM 760 C CA . VAL A 1 94 ? -4.644 -5.539 -24.416 1.00 53.78 94 VAL A CA 1
ATOM 761 C C . VAL A 1 94 ? -3.239 -5.842 -24.936 1.00 53.78 94 VAL A C 1
ATOM 763 O O . VAL A 1 94 ? -2.399 -4.962 -25.119 1.00 53.78 94 VAL A O 1
ATOM 766 N N . SER A 1 95 ? -2.978 -7.110 -25.271 1.00 50.88 95 SER A N 1
ATOM 767 C CA . SER A 1 95 ? -2.088 -7.353 -26.403 1.00 50.88 95 SER A CA 1
ATOM 768 C C . SER A 1 95 ? -2.781 -6.736 -27.614 1.00 50.88 95 SER A C 1
ATOM 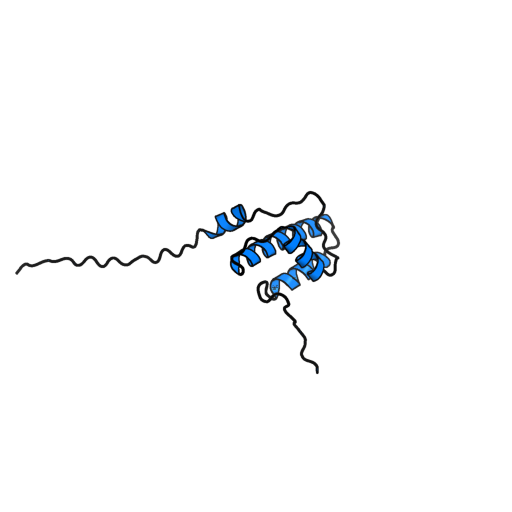770 O O . SER A 1 95 ? -3.693 -7.325 -28.193 1.00 50.88 95 SER A O 1
ATOM 772 N N . ARG A 1 96 ? -2.384 -5.503 -27.955 1.00 53.25 96 ARG A N 1
ATOM 773 C CA . ARG A 1 96 ? -2.596 -4.895 -29.267 1.00 53.25 96 ARG A CA 1
ATOM 774 C C . ARG A 1 96 ? -2.014 -5.860 -30.301 1.00 53.25 96 ARG A C 1
ATOM 776 O O . ARG A 1 96 ? -0.900 -5.666 -30.784 1.00 53.25 96 ARG A O 1
ATOM 783 N N . LYS A 1 97 ? -2.766 -6.900 -30.668 1.00 50.16 97 LYS A N 1
ATOM 784 C CA . LYS A 1 97 ? -2.600 -7.569 -31.949 1.00 50.16 97 LYS A CA 1
ATOM 785 C C . LYS A 1 97 ? -2.958 -6.511 -32.981 1.00 50.16 97 LYS A C 1
ATOM 787 O O . LYS A 1 97 ? -4.112 -6.369 -33.368 1.00 50.16 97 LYS A O 1
ATOM 792 N N . ARG A 1 98 ? -1.960 -5.708 -33.367 1.00 49.25 98 ARG A N 1
ATOM 793 C CA . ARG A 1 98 ? -1.981 -4.955 -34.620 1.00 49.25 98 ARG A CA 1
ATOM 794 C C . ARG A 1 98 ? -2.525 -5.923 -35.675 1.00 49.25 98 ARG A C 1
ATOM 796 O O . ARG A 1 98 ? -1.905 -6.975 -35.851 1.00 49.25 98 ARG A O 1
ATOM 803 N N . PRO A 1 99 ? -3.651 -5.633 -36.344 1.00 50.03 99 PRO A N 1
ATOM 804 C CA . PRO A 1 99 ? -4.058 -6.442 -37.474 1.00 50.03 99 PRO A CA 1
ATOM 805 C C . PRO A 1 99 ? -2.957 -6.284 -38.523 1.00 50.03 99 PRO A C 1
ATOM 807 O O . PRO A 1 99 ? -2.769 -5.220 -39.111 1.00 50.03 99 PRO A O 1
ATOM 810 N N . GLN A 1 100 ? -2.145 -7.327 -38.677 1.00 54.69 100 GLN A N 1
ATOM 811 C CA . GLN A 1 100 ? -1.116 -7.393 -39.697 1.00 54.69 100 GLN A CA 1
ATOM 812 C C . GLN A 1 100 ? -1.860 -7.477 -41.026 1.00 54.69 100 GLN A C 1
ATOM 814 O O . GLN A 1 100 ? -2.370 -8.530 -41.405 1.00 54.69 100 GLN A O 1
ATOM 819 N N . ASN A 1 101 ? -1.996 -6.323 -41.677 1.00 50.00 101 ASN A N 1
ATOM 820 C CA . ASN A 1 101 ? -2.628 -6.160 -42.974 1.00 50.00 101 ASN A CA 1
ATOM 821 C C . ASN A 1 101 ? -1.843 -6.980 -44.012 1.00 50.00 101 ASN A C 1
ATOM 823 O O . ASN A 1 101 ? -0.916 -6.483 -44.653 1.00 50.00 101 ASN A O 1
ATOM 827 N N . LYS A 1 102 ? -2.173 -8.270 -44.144 1.00 53.62 102 LYS A N 1
ATOM 828 C CA . LYS A 1 102 ? -1.709 -9.121 -45.239 1.00 53.62 102 LYS A CA 1
ATOM 829 C C . LYS A 1 102 ? -2.421 -8.656 -46.509 1.00 53.62 102 LYS A C 1
ATOM 831 O O . LYS A 1 102 ? -3.438 -9.220 -46.902 1.00 53.62 102 LYS A O 1
ATOM 836 N N . LYS A 1 103 ? -1.854 -7.640 -47.171 1.00 50.06 103 LYS A N 1
ATOM 837 C CA . LYS A 1 103 ? -2.112 -7.367 -48.590 1.00 50.06 103 LYS A CA 1
ATOM 838 C C . LYS A 1 103 ? -1.733 -8.621 -49.384 1.00 50.06 103 LYS A C 1
ATOM 840 O O . LYS A 1 103 ? -0.564 -8.841 -49.695 1.00 50.06 103 LYS A O 1
ATOM 845 N N . LYS A 1 104 ? -2.723 -9.463 -49.688 1.00 50.66 104 LYS A N 1
ATOM 846 C CA . LYS A 1 104 ? -2.611 -10.499 -50.716 1.00 50.66 104 LYS A CA 1
ATOM 847 C C . LYS A 1 104 ? -2.418 -9.790 -52.058 1.00 50.66 104 LYS A C 1
ATOM 849 O O . LYS A 1 104 ? -3.330 -9.136 -52.548 1.00 50.66 104 LYS A O 1
ATOM 854 N N . LYS A 1 105 ? -1.219 -9.913 -52.634 1.00 55.34 105 LYS A N 1
ATOM 855 C CA . LYS A 1 105 ? -0.994 -9.718 -54.069 1.00 55.34 105 LYS A CA 1
ATOM 856 C C . LYS A 1 105 ? -1.799 -10.796 -54.802 1.00 55.34 105 LYS A C 1
ATOM 858 O O . LYS A 1 105 ? -1.450 -11.969 -54.697 1.00 55.34 105 LYS A O 1
ATOM 863 N N . SER A 1 106 ? -2.858 -10.424 -55.515 1.00 46.19 106 SER A N 1
ATOM 864 C CA . SER A 1 106 ? -3.455 -11.282 -56.539 1.00 46.19 106 SER A CA 1
ATOM 865 C C . SER A 1 106 ? -2.785 -10.980 -57.874 1.00 46.19 106 SER A C 1
ATOM 867 O O . SER A 1 106 ? -2.941 -9.915 -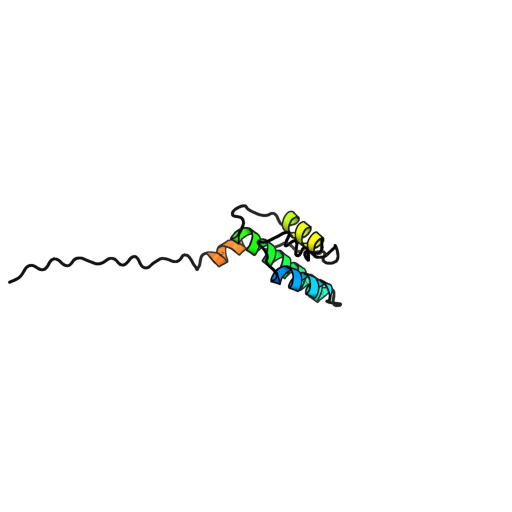58.465 1.00 46.19 106 SER A O 1
ATOM 869 N N . HIS A 1 107 ? -1.991 -11.947 -58.313 1.00 54.56 107 HIS A N 1
ATOM 870 C CA . HIS A 1 107 ? -1.561 -12.109 -59.688 1.00 54.56 107 HIS A CA 1
ATOM 871 C C . HIS A 1 107 ? -2.812 -12.452 -60.512 1.00 54.56 107 HIS A C 1
ATOM 873 O O . HIS A 1 107 ? -3.480 -13.443 -60.227 1.00 54.56 107 HIS A O 1
ATOM 879 N N . SER A 1 108 ? -3.159 -11.621 -61.489 1.00 50.59 108 SER A N 1
ATOM 880 C CA . SER A 1 108 ? -4.157 -11.952 -62.506 1.00 50.59 108 SER A CA 1
ATOM 881 C C . SER A 1 108 ? -3.673 -11.392 -63.830 1.00 50.59 108 SER A C 1
ATOM 883 O O . SER A 1 108 ? -4.054 -10.298 -64.242 1.00 50.59 108 SER A O 1
ATOM 885 N N . GLY A 1 109 ? -2.810 -12.162 -64.488 1.00 54.78 109 GLY A N 1
ATOM 886 C CA . GLY A 1 109 ? -2.709 -12.090 -65.933 1.00 54.78 109 GLY A CA 1
ATOM 887 C C . GLY A 1 109 ? -4.035 -12.543 -66.538 1.00 54.78 109 GLY A C 1
ATOM 888 O O . GLY A 1 109 ? -4.471 -13.664 -66.289 1.00 54.78 109 GLY A O 1
ATOM 889 N N . ARG A 1 110 ? -4.675 -11.657 -67.300 1.00 51.69 110 ARG A N 1
ATOM 890 C CA . ARG A 1 110 ? -5.451 -11.979 -68.506 1.00 51.69 110 ARG A CA 1
ATOM 891 C C . ARG A 1 110 ? -6.010 -10.691 -69.099 1.00 51.69 110 ARG A C 1
ATOM 893 O O . ARG A 1 110 ? -7.038 -10.200 -68.637 1.00 51.69 110 ARG A O 1
ATOM 900 N N . ARG A 1 111 ? -5.347 -10.188 -70.132 1.00 48.69 111 ARG A N 1
ATOM 901 C CA . ARG A 1 111 ? -5.884 -9.989 -71.485 1.00 48.69 111 ARG A CA 1
ATOM 902 C C . ARG A 1 111 ? -4.817 -9.342 -72.350 1.00 48.69 111 ARG A C 1
ATOM 904 O O . ARG A 1 111 ? -4.117 -8.455 -71.822 1.00 48.69 111 ARG A O 1
#